Protein AF-A0A2M7NB08-F1 (afdb_monomer)

Sequence (62 aa):
MSDKQRNKIFREGQASQYGVKAGRVLLVDDEPDILELLEMALLKMGLSVDKAVNLHTALDKL

Structure (mmCIF, N/CA/C/O backbone):
data_AF-A0A2M7NB08-F1
#
_entry.id   AF-A0A2M7NB08-F1
#
loop_
_atom_site.group_PDB
_atom_site.id
_atom_site.type_symbol
_atom_site.label_atom_id
_atom_site.label_alt_id
_atom_site.label_comp_id
_atom_site.label_asym_id
_atom_site.label_entity_id
_atom_site.label_seq_id
_atom_site.pdbx_PDB_ins_code
_atom_site.Cartn_x
_atom_site.Cartn_y
_atom_site.Cartn_z
_atom_site.occupancy
_atom_site.B_iso_or_equiv
_atom_site.auth_seq_id
_atom_site.auth_comp_id
_atom_site.auth_asym_id
_atom_site.auth_atom_id
_atom_site.pdbx_PDB_model_num
ATOM 1 N N . MET A 1 1 ? -26.335 22.336 27.919 1.00 52.53 1 MET A N 1
ATOM 2 C CA . MET A 1 1 ? -25.619 21.194 27.297 1.00 52.53 1 MET A CA 1
ATOM 3 C C .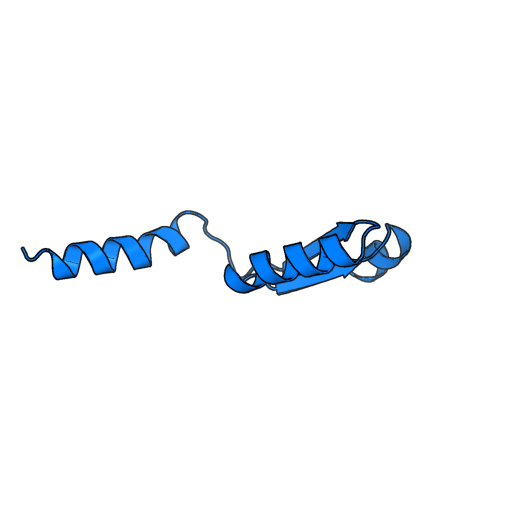 MET A 1 1 ? -24.146 21.576 27.161 1.00 52.53 1 MET A C 1
ATOM 5 O O . MET A 1 1 ? -23.897 22.686 26.714 1.00 52.53 1 MET A O 1
ATOM 9 N N . SER A 1 2 ? -23.197 20.751 27.633 1.00 57.88 2 SER A N 1
ATOM 10 C CA . SER A 1 2 ? -21.786 21.156 27.828 1.00 57.88 2 SER A CA 1
ATO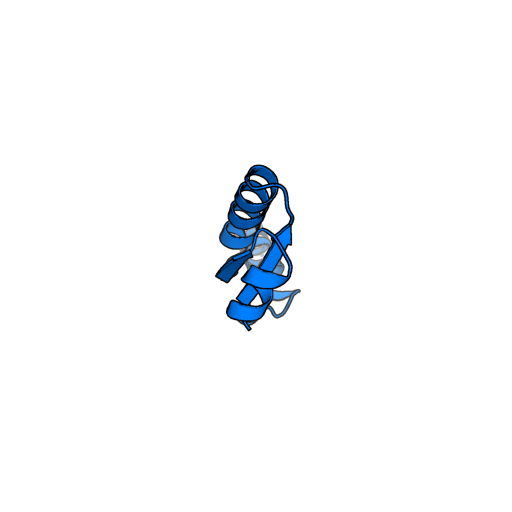M 11 C C . SER A 1 2 ? -20.906 20.975 26.579 1.00 57.88 2 SER A C 1
ATOM 13 O O . SER A 1 2 ? -21.062 20.011 25.829 1.00 57.88 2 SER A O 1
ATOM 15 N N . ASP A 1 3 ? -19.936 21.872 26.382 1.00 64.62 3 ASP A N 1
ATOM 16 C CA . ASP A 1 3 ? -19.027 21.887 25.220 1.00 64.62 3 ASP A CA 1
ATOM 17 C C . ASP A 1 3 ? -18.119 20.653 25.118 1.00 64.62 3 ASP A C 1
ATOM 19 O O . ASP A 1 3 ? -17.704 20.264 24.024 1.00 64.62 3 ASP A O 1
ATOM 23 N N . LYS A 1 4 ? -17.894 19.953 26.237 1.00 58.50 4 LYS A N 1
ATOM 24 C CA . LYS A 1 4 ? -17.137 18.692 26.270 1.00 58.50 4 LYS A CA 1
ATOM 25 C C . LYS A 1 4 ? -17.838 17.558 25.515 1.00 58.50 4 LYS A C 1
ATOM 27 O O . LYS A 1 4 ? -17.166 16.748 24.885 1.00 58.50 4 LYS A O 1
ATOM 32 N N . GLN A 1 5 ? -19.173 17.509 25.536 1.00 57.06 5 GLN A N 1
ATOM 33 C CA . GLN A 1 5 ? -19.937 16.496 24.795 1.00 57.06 5 GLN A CA 1
ATOM 34 C C . GLN A 1 5 ? -19.980 16.780 23.296 1.00 57.06 5 GLN A C 1
ATOM 36 O O . GLN A 1 5 ? -19.977 15.839 22.508 1.00 57.06 5 GLN A O 1
ATOM 41 N N . ARG A 1 6 ? -19.925 18.055 22.891 1.00 56.16 6 ARG A N 1
ATOM 42 C CA . ARG A 1 6 ? -19.847 18.425 21.472 1.00 56.16 6 ARG A CA 1
ATOM 43 C C . ARG A 1 6 ? -18.549 17.907 20.855 1.00 56.16 6 ARG A C 1
ATOM 45 O O . ARG A 1 6 ? -18.586 17.239 19.830 1.00 56.16 6 ARG A O 1
ATOM 52 N N . ASN A 1 7 ? -17.415 18.115 21.528 1.00 53.53 7 ASN A N 1
ATOM 53 C CA . ASN A 1 7 ? -16.109 17.736 20.983 1.00 53.53 7 ASN A CA 1
ATOM 54 C C . ASN A 1 7 ? -15.908 16.210 20.854 1.00 53.53 7 ASN A C 1
ATOM 56 O O . ASN A 1 7 ? -15.152 15.749 20.002 1.00 53.53 7 ASN A O 1
ATOM 60 N N . LYS A 1 8 ? -16.608 15.413 21.675 1.00 54.97 8 LYS A N 1
ATOM 61 C CA . LYS A 1 8 ? -16.609 13.946 21.576 1.00 54.97 8 LYS A CA 1
ATOM 62 C C . LYS A 1 8 ? -17.353 13.463 20.322 1.00 54.97 8 LYS A C 1
ATOM 64 O O . LYS A 1 8 ? -16.808 12.670 19.563 1.00 54.97 8 LYS A O 1
ATOM 69 N N . ILE A 1 9 ? -18.530 14.034 20.053 1.00 55.28 9 ILE A N 1
ATOM 70 C CA . ILE A 1 9 ? -19.348 13.718 18.869 1.00 55.28 9 ILE A CA 1
ATOM 71 C C . ILE A 1 9 ? -18.628 14.129 17.572 1.00 55.28 9 ILE A C 1
ATOM 73 O O . ILE A 1 9 ? -18.651 13.386 16.596 1.00 55.28 9 ILE A O 1
ATOM 77 N N . PHE A 1 10 ? -17.919 15.265 17.567 1.00 55.00 10 PHE A N 1
ATOM 78 C CA . PHE A 1 10 ? -17.132 15.699 16.404 1.00 55.00 10 PHE A CA 1
ATOM 79 C C . PHE A 1 10 ? -15.974 14.747 16.052 1.00 55.00 10 PHE A C 1
ATOM 81 O O . PHE A 1 10 ? -15.667 14.582 14.873 1.00 55.00 10 PHE A O 1
ATOM 88 N N . ARG A 1 11 ? -15.340 14.103 17.043 1.00 55.97 11 ARG A N 1
ATOM 89 C CA . ARG A 1 11 ? -14.253 13.131 16.807 1.00 55.97 11 ARG A CA 1
ATOM 90 C C . ARG A 1 11 ? -14.767 11.760 16.376 1.00 55.97 11 ARG A C 1
ATOM 92 O O . ARG A 1 11 ? -14.124 11.110 15.562 1.00 55.97 11 ARG A O 1
ATOM 99 N N . GLU A 1 12 ? -15.910 11.337 16.904 1.00 53.78 12 GLU A N 1
ATOM 100 C CA . GLU A 1 12 ? -16.523 10.043 16.582 1.00 53.78 12 GLU A CA 1
ATOM 101 C C . GLU A 1 12 ? -17.252 10.075 15.218 1.00 53.78 12 GLU A C 1
ATOM 103 O O . GLU A 1 12 ? -17.287 9.068 14.516 1.00 53.78 12 GLU A O 1
ATOM 108 N N . GLY A 1 13 ? -17.756 11.240 14.784 1.00 44.84 13 GLY A N 1
ATOM 109 C CA . GLY A 1 13 ? -18.506 11.401 13.529 1.00 44.84 13 GLY A CA 1
ATOM 110 C C . GLY A 1 13 ? -17.676 11.450 12.236 1.00 44.84 13 GLY A C 1
ATOM 111 O O . GLY A 1 13 ? -18.195 11.102 11.178 1.00 44.84 13 GLY A O 1
ATOM 112 N N . GLN A 1 14 ? -16.391 11.823 12.290 1.00 48.44 14 GLN A N 1
ATOM 113 C CA . GLN A 1 14 ? -15.532 11.913 11.090 1.00 48.44 14 GLN A CA 1
ATOM 114 C C . GLN A 1 14 ? -15.156 10.530 10.524 1.00 48.44 14 GLN A C 1
ATOM 116 O O . GLN A 1 14 ? -15.007 10.377 9.316 1.00 48.44 14 GLN A O 1
ATOM 121 N N . ALA A 1 15 ? -15.068 9.500 11.375 1.00 49.16 15 ALA A N 1
ATOM 122 C CA . ALA A 1 15 ? -14.786 8.125 10.947 1.00 49.16 15 ALA A CA 1
ATOM 123 C C . ALA A 1 15 ? -16.009 7.411 10.334 1.00 49.16 15 ALA A C 1
ATOM 125 O O . ALA A 1 15 ? -15.865 6.375 9.697 1.00 49.16 15 ALA A O 1
ATOM 126 N N . SER A 1 16 ? -17.215 7.960 10.525 1.00 49.81 16 SER A N 1
ATOM 127 C CA . SER A 1 16 ? -18.486 7.339 10.132 1.00 49.81 16 SER A CA 1
ATOM 128 C C . SER A 1 16 ? -19.068 7.890 8.824 1.00 49.81 16 SER A C 1
ATOM 130 O O . SER A 1 16 ? -20.026 7.312 8.309 1.00 49.81 16 SER A O 1
ATOM 132 N N . GLN A 1 17 ? -18.552 9.008 8.298 1.00 46.97 17 GLN A N 1
ATOM 133 C CA . GLN A 1 17 ? -19.113 9.644 7.097 1.00 46.97 17 GLN A CA 1
ATOM 134 C C . GLN A 1 17 ? -18.698 8.937 5.796 1.00 46.97 17 GLN A C 1
ATOM 136 O O . GLN A 1 17 ? -19.445 8.956 4.820 1.00 46.97 17 GLN A O 1
ATOM 141 N N . TYR A 1 18 ? -17.557 8.248 5.798 1.00 52.06 18 TYR A N 1
ATOM 142 C CA . TYR A 1 18 ? -17.207 7.264 4.780 1.00 52.06 18 TYR A CA 1
ATOM 143 C C . TYR A 1 18 ? -17.445 5.904 5.418 1.00 52.06 18 TYR A C 1
ATOM 145 O O . TYR A 1 18 ? -16.675 5.514 6.286 1.00 52.06 18 TYR A O 1
ATOM 153 N N . GLY A 1 19 ? -18.521 5.203 5.064 1.00 43.97 19 GLY A N 1
ATOM 154 C CA . GLY A 1 19 ? -18.825 3.858 5.568 1.00 43.97 19 GLY A CA 1
ATOM 155 C C . GLY A 1 19 ? -17.795 2.818 5.116 1.00 43.97 19 GLY A C 1
ATOM 156 O O . GLY A 1 19 ? -18.125 1.886 4.386 1.00 43.97 19 GLY A O 1
ATOM 157 N N . VAL A 1 20 ? -16.536 2.983 5.510 1.00 52.00 20 VAL A N 1
ATOM 158 C CA . VAL A 1 20 ? -15.446 2.081 5.194 1.00 52.00 20 VAL A CA 1
ATOM 159 C C . VAL A 1 20 ? -15.590 0.907 6.151 1.00 52.00 20 VAL A C 1
ATOM 161 O O . VAL A 1 20 ? -15.063 0.905 7.261 1.00 52.00 20 VAL A O 1
ATOM 164 N N . LYS A 1 21 ? -16.321 -0.130 5.719 1.00 55.75 21 LYS A N 1
ATOM 165 C CA . LYS A 1 21 ? -15.963 -1.500 6.122 1.00 55.75 21 LYS A CA 1
ATOM 166 C C . LYS A 1 21 ? -14.445 -1.582 6.027 1.00 55.75 21 LYS A C 1
ATOM 168 O O . LYS A 1 21 ? -13.962 -1.219 4.961 1.00 55.75 21 LYS A O 1
ATOM 173 N N . ALA A 1 22 ? -13.753 -2.017 7.085 1.00 64.00 22 ALA A N 1
ATOM 174 C CA . ALA A 1 22 ? -12.295 -2.183 7.122 1.00 64.00 22 ALA A CA 1
ATOM 175 C C . ALA A 1 22 ? -11.784 -2.673 5.756 1.00 64.00 22 ALA A C 1
ATOM 177 O O . ALA A 1 22 ? -11.959 -3.836 5.391 1.00 64.00 22 ALA A O 1
ATOM 178 N N . GLY A 1 23 ? -11.326 -1.719 4.946 1.00 81.62 23 GLY A N 1
ATOM 179 C CA . GLY A 1 23 ? -11.199 -1.896 3.508 1.00 81.62 23 GLY A CA 1
ATOM 180 C C . GLY A 1 23 ? -9.808 -2.403 3.202 1.00 81.62 23 GLY A C 1
ATOM 181 O O . GLY A 1 23 ? -8.837 -1.895 3.763 1.00 81.62 23 GLY A O 1
ATOM 182 N N . ARG A 1 24 ? -9.709 -3.399 2.323 1.00 92.69 24 ARG A N 1
ATOM 183 C CA . ARG A 1 24 ? -8.429 -3.811 1.747 1.00 92.69 24 ARG A CA 1
ATOM 184 C C . ARG A 1 24 ? -8.169 -2.972 0.497 1.00 92.69 24 ARG A C 1
ATOM 186 O O . ARG A 1 24 ? -9.036 -2.890 -0.369 1.00 92.69 24 ARG A O 1
ATOM 193 N N . VAL A 1 25 ? -6.997 -2.353 0.423 1.00 94.81 25 VAL A N 1
ATOM 194 C CA . VAL A 1 25 ? -6.534 -1.527 -0.700 1.00 94.81 25 VAL A CA 1
ATOM 195 C C . VAL A 1 25 ? -5.263 -2.148 -1.275 1.00 94.81 25 VAL A C 1
ATOM 197 O O . VAL A 1 25 ? -4.384 -2.545 -0.516 1.00 94.81 25 VAL A O 1
ATOM 200 N N . LEU A 1 26 ? -5.158 -2.215 -2.603 1.00 97.19 26 LEU A N 1
ATOM 201 C CA . LEU A 1 26 ? -3.932 -2.581 -3.314 1.00 97.19 26 LEU A CA 1
ATOM 202 C C . LEU A 1 26 ? -3.319 -1.317 -3.924 1.00 97.19 26 LEU A C 1
ATOM 204 O O . LEU A 1 26 ? -3.945 -0.675 -4.766 1.00 97.19 26 LEU A O 1
ATOM 208 N N . LEU A 1 27 ? -2.112 -0.966 -3.493 1.00 97.00 27 LEU A N 1
ATOM 209 C CA . LEU A 1 27 ? -1.305 0.104 -4.068 1.00 97.00 27 LEU A CA 1
ATOM 210 C C . LEU A 1 27 ? -0.412 -0.455 -5.174 1.00 97.00 27 LEU A C 1
ATOM 212 O O . LEU A 1 27 ? 0.274 -1.459 -4.964 1.00 97.00 27 LEU A O 1
ATOM 216 N N . VAL A 1 28 ? -0.410 0.213 -6.326 1.00 97.19 28 VAL A N 1
ATOM 217 C CA . VAL A 1 28 ? 0.453 -0.118 -7.462 1.00 97.19 28 VAL A CA 1
ATOM 218 C C . VAL A 1 28 ? 1.141 1.152 -7.930 1.00 97.19 28 VAL A C 1
ATOM 220 O O . VAL A 1 28 ? 0.474 2.052 -8.432 1.00 97.19 28 VAL A O 1
ATOM 223 N N . ASP A 1 29 ? 2.451 1.208 -7.738 1.00 97.69 29 ASP A N 1
ATOM 224 C CA . ASP A 1 29 ? 3.306 2.347 -8.073 1.00 97.69 29 ASP A CA 1
ATOM 225 C C . ASP A 1 29 ? 4.738 1.821 -8.248 1.00 97.69 29 ASP A C 1
ATOM 227 O O . ASP A 1 29 ? 5.130 0.905 -7.526 1.00 97.69 29 ASP A O 1
ATOM 231 N N . ASP A 1 30 ? 5.490 2.302 -9.233 1.00 96.94 30 ASP A N 1
ATOM 232 C CA . ASP A 1 30 ? 6.843 1.821 -9.528 1.00 96.94 30 ASP A CA 1
ATOM 233 C C . ASP A 1 30 ? 7.921 2.408 -8.610 1.00 96.94 30 ASP A C 1
ATOM 235 O O . ASP A 1 30 ? 9.032 1.871 -8.561 1.00 96.94 30 ASP A O 1
ATOM 239 N N . GLU A 1 31 ? 7.581 3.431 -7.824 1.00 98.12 31 GLU A N 1
ATOM 240 C CA . GLU A 1 31 ? 8.463 4.073 -6.855 1.00 98.12 31 GLU A CA 1
ATOM 241 C C . GLU A 1 31 ? 8.252 3.492 -5.433 1.00 98.12 31 GLU A C 1
ATOM 243 O O . GLU A 1 31 ? 7.208 3.692 -4.795 1.00 98.12 31 GLU A O 1
ATOM 248 N N . PRO A 1 32 ? 9.227 2.737 -4.875 1.00 96.19 32 PRO A N 1
ATOM 249 C CA . PRO A 1 32 ? 9.053 2.056 -3.587 1.00 96.19 32 PRO A CA 1
ATOM 250 C C . PRO A 1 32 ? 8.860 2.993 -2.387 1.00 96.19 32 PRO A C 1
ATOM 252 O O . PRO A 1 32 ? 8.166 2.640 -1.433 1.00 96.19 32 PRO A O 1
ATOM 255 N N . ASP A 1 33 ? 9.464 4.176 -2.418 1.00 97.56 33 ASP A N 1
ATOM 256 C CA . ASP A 1 33 ? 9.344 5.194 -1.374 1.00 97.56 33 ASP A CA 1
ATOM 257 C C . ASP A 1 33 ? 7.947 5.833 -1.355 1.00 97.56 33 ASP A C 1
ATOM 259 O O . ASP A 1 33 ? 7.378 6.045 -0.278 1.00 97.56 33 ASP A O 1
ATOM 263 N N . ILE A 1 34 ? 7.341 6.047 -2.528 1.00 97.31 34 ILE A N 1
ATOM 264 C CA . ILE A 1 34 ? 5.937 6.464 -2.650 1.00 97.31 34 ILE A CA 1
ATOM 265 C C . ILE A 1 34 ? 5.015 5.395 -2.051 1.00 97.31 34 ILE A C 1
ATOM 267 O O . ILE A 1 34 ? 4.137 5.713 -1.242 1.00 97.31 34 ILE A O 1
ATOM 271 N N . LEU A 1 35 ? 5.239 4.118 -2.378 1.00 97.88 35 LEU A N 1
ATOM 272 C CA . LEU A 1 35 ? 4.466 3.001 -1.826 1.00 97.88 35 LEU A CA 1
ATOM 273 C C . LEU A 1 35 ? 4.510 2.948 -0.290 1.00 97.88 35 LEU A C 1
ATOM 27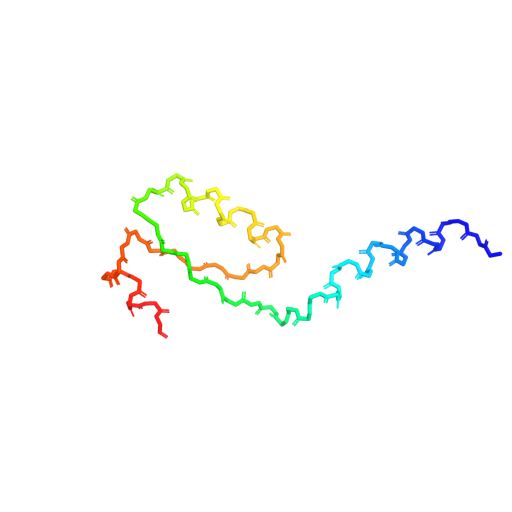5 O O . LEU A 1 35 ? 3.483 2.705 0.349 1.00 97.88 35 LEU A O 1
ATOM 279 N N . GLU A 1 36 ? 5.679 3.162 0.315 1.00 97.56 36 GLU A N 1
ATOM 280 C CA . GLU A 1 36 ? 5.834 3.231 1.774 1.00 97.56 36 GLU A CA 1
ATOM 281 C C . GLU A 1 36 ? 5.092 4.426 2.381 1.00 97.56 36 GLU A C 1
ATOM 283 O O . GLU A 1 36 ? 4.341 4.263 3.350 1.00 97.56 36 GLU A O 1
ATOM 288 N N . LEU A 1 37 ? 5.239 5.616 1.791 1.00 98.00 37 LEU A N 1
ATOM 289 C CA . LEU A 1 37 ? 4.558 6.823 2.257 1.00 98.00 37 LEU A CA 1
ATOM 290 C C . LEU A 1 37 ? 3.030 6.653 2.252 1.00 98.00 37 LEU A C 1
ATOM 292 O O . LEU A 1 37 ? 2.355 6.993 3.232 1.00 98.00 37 LEU A O 1
ATOM 296 N N . LEU A 1 38 ? 2.480 6.118 1.161 1.00 97.38 38 LEU A N 1
ATOM 297 C CA . LEU A 1 38 ? 1.043 5.909 0.996 1.00 97.38 38 LEU A CA 1
ATOM 298 C C . LEU A 1 38 ? 0.504 4.840 1.953 1.00 97.38 38 LEU A C 1
ATOM 300 O O . LEU A 1 38 ? -0.543 5.043 2.571 1.00 97.38 38 LEU A O 1
ATOM 304 N N . GLU A 1 39 ? 1.229 3.737 2.140 1.00 96.75 39 GLU A N 1
ATOM 305 C CA . GLU A 1 39 ? 0.876 2.709 3.120 1.00 96.75 39 GLU A CA 1
ATOM 306 C C . GLU A 1 39 ? 0.777 3.294 4.531 1.00 96.75 39 GLU A C 1
ATOM 308 O O . GLU A 1 39 ? -0.233 3.096 5.209 1.00 96.75 39 GLU A O 1
ATOM 313 N N . MET A 1 40 ? 1.762 4.090 4.959 1.00 96.81 40 MET A N 1
ATOM 314 C CA . MET A 1 40 ? 1.730 4.738 6.273 1.00 96.81 40 MET A CA 1
ATOM 315 C C . MET A 1 40 ? 0.496 5.630 6.460 1.00 96.81 40 MET A C 1
ATOM 317 O O . MET A 1 40 ? -0.065 5.688 7.559 1.00 96.81 40 MET A O 1
ATOM 321 N N . ALA A 1 41 ? 0.074 6.344 5.415 1.00 95.06 41 ALA A N 1
ATOM 322 C CA . ALA A 1 41 ? -1.110 7.196 5.461 1.00 95.06 41 ALA A CA 1
ATOM 323 C C . ALA A 1 41 ? -2.404 6.371 5.568 1.00 95.06 41 ALA A C 1
ATOM 325 O O . ALA A 1 41 ? -3.239 6.645 6.430 1.00 95.06 41 ALA A O 1
ATOM 326 N N . LEU A 1 42 ? -2.546 5.329 4.748 1.00 94.00 42 LEU A N 1
ATOM 327 C CA . LEU A 1 42 ? -3.744 4.485 4.709 1.00 94.00 42 LEU A CA 1
ATOM 328 C C . LEU A 1 42 ? -3.885 3.604 5.961 1.00 94.00 42 LEU A C 1
ATOM 330 O O . LEU A 1 42 ? -4.993 3.450 6.479 1.00 94.00 42 LEU A O 1
ATOM 334 N N . LEU A 1 43 ? -2.778 3.105 6.518 1.00 92.88 43 LEU A N 1
ATOM 335 C CA . LEU A 1 43 ? -2.779 2.388 7.798 1.00 92.88 43 LEU A CA 1
ATOM 336 C C . LEU A 1 43 ? -3.279 3.281 8.944 1.00 92.88 43 LEU A C 1
ATOM 338 O O . LEU A 1 43 ? -4.081 2.839 9.766 1.00 92.88 43 LEU A O 1
ATOM 342 N N . LYS A 1 44 ? -2.884 4.564 8.980 1.00 91.56 44 LYS A N 1
ATOM 343 C CA . LYS A 1 44 ? -3.406 5.540 9.964 1.00 91.56 44 LYS A CA 1
ATOM 344 C C . LYS A 1 44 ? -4.912 5.780 9.822 1.00 91.56 44 LYS A C 1
ATOM 346 O O . LYS A 1 44 ? -5.548 6.190 10.790 1.00 91.56 44 LYS A O 1
ATOM 351 N N . MET A 1 45 ? -5.474 5.517 8.643 1.00 88.88 45 MET A N 1
ATOM 352 C CA . MET A 1 45 ? -6.912 5.579 8.370 1.00 88.88 45 MET A CA 1
ATOM 353 C C . MET A 1 45 ? -7.642 4.263 8.694 1.00 88.88 45 MET A C 1
ATOM 355 O O . MET A 1 45 ? -8.856 4.191 8.524 1.00 88.88 45 MET A O 1
ATOM 359 N N . GLY A 1 46 ? -6.936 3.233 9.177 1.00 88.81 46 GLY A N 1
ATOM 360 C CA . GLY A 1 46 ? -7.519 1.942 9.557 1.00 88.81 46 GLY A CA 1
ATOM 361 C C . GLY A 1 46 ? -7.776 0.990 8.385 1.00 88.81 46 GLY A C 1
ATOM 362 O O . GLY A 1 46 ? -8.565 0.055 8.521 1.00 88.81 46 GLY A O 1
ATOM 363 N N . LEU A 1 47 ? -7.139 1.224 7.235 1.00 92.31 47 LEU A N 1
ATOM 364 C CA . LEU A 1 47 ? -7.217 0.349 6.064 1.00 92.31 47 LEU A CA 1
ATOM 365 C C . LEU A 1 47 ? -6.166 -0.762 6.141 1.00 92.31 47 LEU A C 1
ATOM 367 O O . LEU A 1 47 ? -5.102 -0.580 6.727 1.00 92.31 47 LEU A O 1
ATOM 371 N N . SER A 1 48 ? -6.443 -1.903 5.512 1.00 93.56 48 SER A N 1
ATOM 372 C CA . SER A 1 48 ? -5.426 -2.921 5.224 1.00 93.56 48 SER A CA 1
ATOM 373 C C . SER A 1 48 ? -4.846 -2.665 3.840 1.00 93.56 48 SER A C 1
ATOM 375 O O . SER A 1 48 ? -5.599 -2.427 2.897 1.00 93.56 48 SER A O 1
ATOM 377 N N . VAL A 1 49 ? -3.524 -2.710 3.714 1.00 95.38 49 VAL A N 1
ATOM 378 C CA . VAL A 1 49 ? -2.829 -2.323 2.485 1.00 95.38 49 VAL A CA 1
ATOM 379 C C . VAL A 1 49 ? -1.973 -3.478 1.988 1.00 95.38 49 VAL A C 1
ATOM 381 O O . VAL A 1 49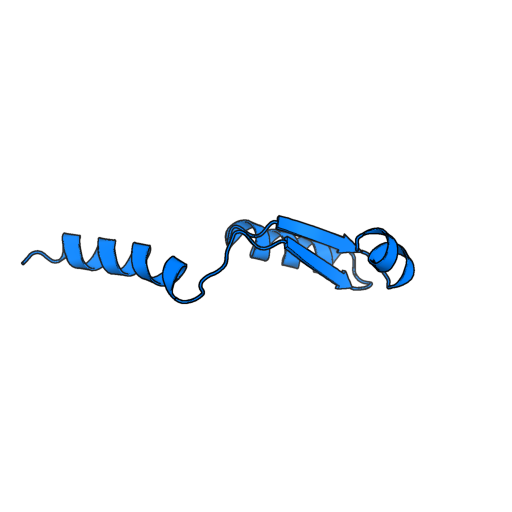 ? -1.198 -4.053 2.743 1.00 95.38 49 VAL A O 1
ATOM 384 N N . ASP A 1 50 ? -2.107 -3.785 0.704 1.00 97.25 50 ASP A N 1
ATOM 385 C CA . ASP A 1 50 ? -1.147 -4.562 -0.067 1.00 97.25 50 ASP A CA 1
ATOM 386 C C . ASP A 1 50 ? -0.426 -3.643 -1.053 1.00 97.25 50 ASP A C 1
ATOM 388 O O . ASP A 1 50 ? -1.015 -2.696 -1.569 1.00 97.25 50 ASP A O 1
ATOM 392 N N . LYS A 1 51 ? 0.846 -3.933 -1.340 1.00 97.06 51 LYS A N 1
ATOM 393 C CA . LYS A 1 51 ? 1.682 -3.135 -2.253 1.00 97.06 51 LYS A CA 1
ATOM 394 C C . LYS A 1 51 ? 2.232 -3.978 -3.392 1.00 97.06 51 LYS A C 1
ATOM 396 O O . LYS A 1 51 ? 2.567 -5.143 -3.167 1.00 97.06 51 LYS A O 1
ATOM 401 N N . ALA A 1 52 ? 2.375 -3.382 -4.566 1.00 98.00 52 ALA A N 1
ATOM 402 C CA . ALA A 1 52 ? 3.025 -3.955 -5.735 1.00 98.00 52 ALA A CA 1
ATOM 403 C C . ALA A 1 52 ? 3.788 -2.865 -6.495 1.00 98.00 52 ALA A C 1
ATOM 405 O O . ALA A 1 52 ? 3.288 -1.755 -6.637 1.00 98.00 52 ALA A O 1
ATOM 406 N N . VAL A 1 53 ? 4.977 -3.195 -7.004 1.00 97.12 53 VAL A N 1
ATOM 407 C CA . VAL A 1 53 ? 5.839 -2.237 -7.729 1.00 97.12 53 VAL A CA 1
ATOM 408 C C . VAL A 1 53 ? 5.536 -2.161 -9.227 1.00 97.12 53 VAL A C 1
ATOM 410 O O . VAL A 1 53 ? 6.162 -1.426 -9.977 1.00 97.12 53 VAL A O 1
ATOM 413 N N . ASN A 1 54 ? 4.639 -3.015 -9.714 1.00 96.75 54 ASN A N 1
ATOM 414 C CA . ASN A 1 54 ? 4.228 -3.067 -11.111 1.0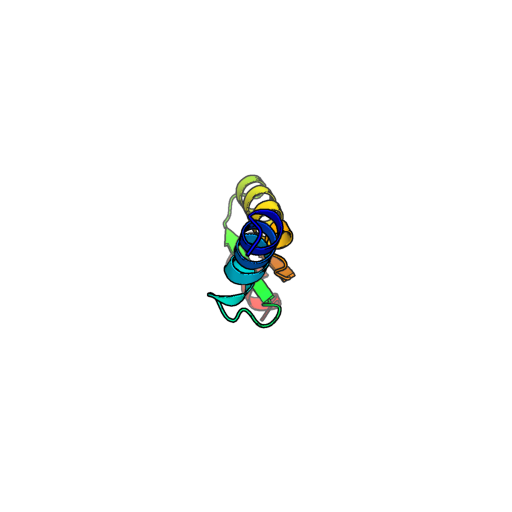0 96.75 54 ASN A CA 1
ATOM 415 C C . ASN A 1 54 ? 2.970 -3.927 -11.260 1.00 96.75 54 ASN A C 1
ATOM 417 O O . ASN A 1 54 ? 2.5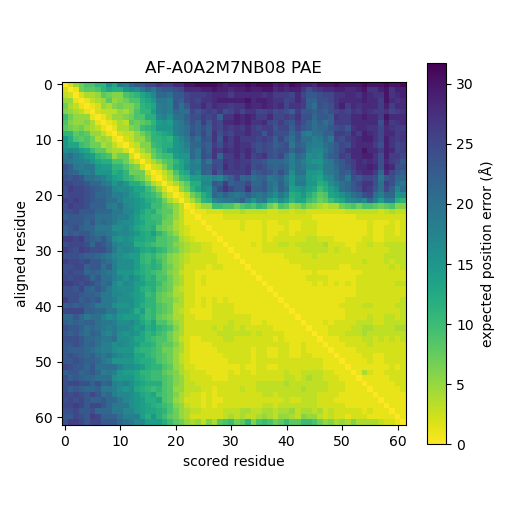66 -4.645 -10.344 1.00 96.75 54 ASN A O 1
ATOM 421 N N . LEU A 1 55 ? 2.392 -3.909 -12.462 1.00 96.44 55 LEU A N 1
ATOM 422 C CA . LEU A 1 55 ? 1.190 -4.677 -12.783 1.00 96.44 55 LEU A CA 1
ATOM 423 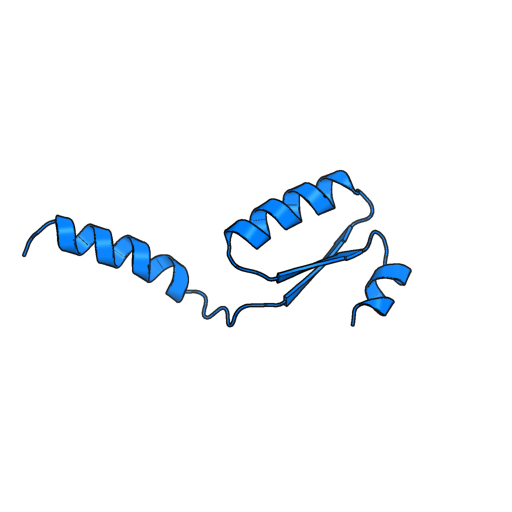C C . LEU A 1 55 ? 1.372 -6.190 -12.621 1.00 96.44 55 LEU A C 1
ATOM 425 O O . LEU A 1 55 ? 0.442 -6.860 -12.190 1.00 96.44 55 LEU A O 1
ATOM 429 N N . HIS A 1 56 ? 2.552 -6.729 -12.936 1.00 96.94 56 HIS A N 1
ATOM 430 C CA . HIS A 1 56 ? 2.796 -8.168 -12.829 1.00 96.94 56 HIS A CA 1
ATOM 431 C C . HIS A 1 56 ? 2.650 -8.645 -11.376 1.00 96.94 56 HIS A C 1
ATOM 433 O O . HIS A 1 56 ? 1.823 -9.503 -11.096 1.00 96.94 56 HIS A O 1
ATOM 439 N N . THR A 1 57 ? 3.356 -7.998 -10.445 1.00 96.44 57 THR A N 1
ATOM 440 C CA . THR A 1 57 ? 3.279 -8.300 -9.003 1.00 96.44 57 THR A CA 1
ATOM 441 C C . THR A 1 57 ? 1.947 -7.892 -8.362 1.00 96.44 57 THR A C 1
ATOM 443 O O . THR A 1 57 ? 1.585 -8.412 -7.308 1.00 96.44 57 THR A O 1
ATOM 446 N N . ALA A 1 58 ? 1.206 -6.963 -8.976 1.00 96.88 58 ALA A N 1
ATOM 447 C CA . ALA A 1 58 ? -0.121 -6.554 -8.519 1.00 96.88 58 ALA A CA 1
ATOM 448 C C . ALA A 1 58 ? -1.186 -7.618 -8.806 1.00 96.88 58 ALA A C 1
ATOM 450 O O . ALA A 1 58 ? -2.049 -7.862 -7.965 1.00 96.88 58 ALA A O 1
ATOM 451 N N . LEU A 1 59 ? -1.118 -8.261 -9.975 1.00 96.88 59 LEU A N 1
ATOM 452 C CA . LEU A 1 59 ? -2.059 -9.313 -10.360 1.00 96.88 59 LEU A CA 1
ATOM 453 C C . LEU A 1 59 ? -1.985 -10.528 -9.427 1.00 96.88 59 LEU A C 1
ATOM 455 O O . LEU A 1 59 ? -3.019 -11.128 -9.156 1.00 96.88 59 LEU A O 1
ATOM 459 N N . ASP A 1 60 ? -0.813 -10.825 -8.859 1.00 96.06 60 ASP A N 1
ATOM 460 C CA . ASP A 1 60 ? -0.626 -11.908 -7.880 1.00 96.06 60 ASP A CA 1
ATOM 461 C C . ASP A 1 60 ? -1.343 -11.663 -6.532 1.00 96.06 60 ASP A C 1
ATOM 463 O O . ASP A 1 60 ? -1.380 -12.547 -5.675 1.00 96.06 60 ASP A O 1
ATOM 467 N N . LYS A 1 61 ? -1.880 -10.454 -6.303 1.00 89.50 61 LYS A N 1
ATOM 468 C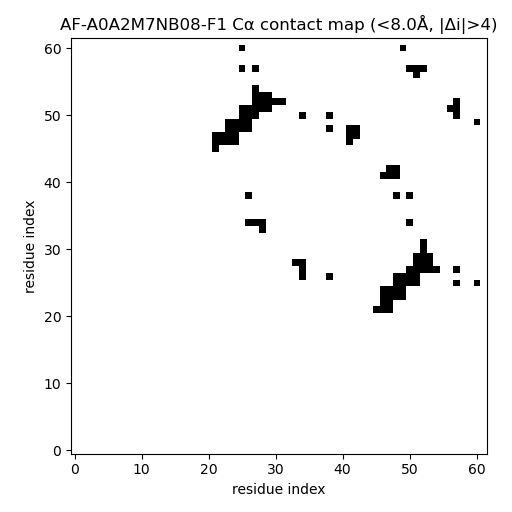 CA . LYS A 1 61 ? -2.493 -10.021 -5.030 1.00 89.50 61 LYS A CA 1
ATOM 469 C C . LYS A 1 61 ? -4.022 -9.906 -5.072 1.00 89.50 61 LYS A C 1
ATOM 471 O O . LYS A 1 61 ? -4.616 -9.586 -4.029 1.00 89.50 61 LYS A O 1
ATOM 476 N N . LEU A 1 62 ? -4.629 -10.137 -6.241 1.00 84.38 62 LEU A N 1
ATOM 477 C CA . LEU A 1 62 ? -6.081 -10.184 -6.467 1.00 84.38 62 LEU A CA 1
ATOM 478 C C . LEU A 1 62 ? -6.651 -11.560 -6.109 1.00 84.38 62 LEU A C 1
ATOM 480 O O . LEU A 1 62 ? -7.712 -11.567 -5.444 1.00 84.38 62 LEU A O 1
#

Radius of gyration: 16.69 Å; Cα contacts (8 Å, |Δi|>4): 55; chains: 1; bounding box: 35×34×41 Å

Secondary str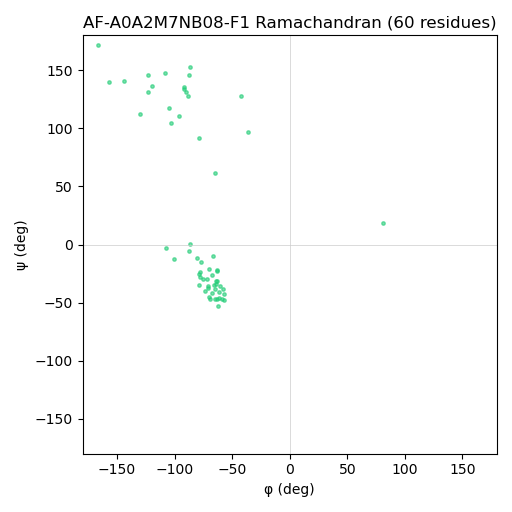ucture (DSSP, 8-state):
--HHHHHHHHHHHTTTSS---S-EEEEE-S-HHHHHHHHHHHHHTT-EEEEESSHHHHHTT-

Solvent-accessible surface area (backbone atoms only — not comparable to full-atom values): 3840 Å² total; per-residue (Å²): 138,64,73,72,61,53,60,52,51,61,64,60,50,66,70,58,74,56,81,68,64,81,40,80,43,80,48,72,45,74,49,68,66,59,52,50,55,51,45,59,54,42,46,76,71,60,35,47,76,46,80,19,60,40,70,74,61,41,62,79,72,114

pLDDT: mean 80.37, std 20.21, range [43.97, 98.12]

Foldseek 3Di:
DDPVVVVVCVVVVVLPVPVDPQEEEEAEALDVVVVVVVCVVVVVNNHHYHYDNHPVRSVVVD

Nearest PDB structures (foldseek):
  4h60-assembly1_A  TM=9.671E-01  e=3.591E-02  Vibrio cholerae O395
  4l85-assembly2_C-2  TM=9.282E-01  e=3.099E-01  Escherichia coli K-12
  3luf-assembly1_A  TM=7.254E-01  e=3.818E-01  Aeromonas salmonicida subsp. salmonicida A449
  3mf4-assembly1_A  TM=6.418E-01  e=4.388E-01  Aeromonas salmonicida subsp. salmonicida A449
  2zsk-assembly1_B  TM=5.313E-01  e=9.349E+00  Pyrococcus horikoshii OT3

Mean predicted aligned error: 11.27 Å